Protein AF-A0A067ENV5-F1 (afdb_monomer)

Mean predicted aligned error: 4.83 Å

Structure (mmCIF, N/CA/C/O backbone):
data_AF-A0A067ENV5-F1
#
_entry.id   AF-A0A067ENV5-F1
#
loop_
_atom_site.group_PDB
_atom_site.id
_atom_site.type_symbol
_atom_site.label_atom_id
_atom_site.label_alt_id
_atom_site.label_comp_id
_atom_site.label_asym_id
_atom_site.label_entity_id
_atom_site.label_seq_id
_atom_site.pdbx_PDB_ins_code
_atom_site.Cartn_x
_atom_site.Cartn_y
_atom_site.Cartn_z
_atom_site.occupancy
_atom_site.B_iso_or_equiv
_atom_site.auth_seq_id
_atom_site.auth_comp_id
_atom_site.auth_asym_id
_atom_site.auth_atom_id
_atom_site.pdbx_PDB_model_num
ATOM 1 N N . VAL A 1 1 ? -13.509 -8.930 6.259 1.00 8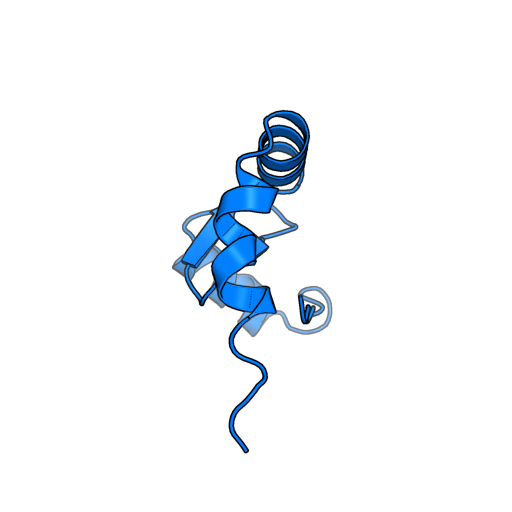4.75 1 VAL A N 1
ATOM 2 C CA . VAL A 1 1 ? -13.249 -8.134 5.037 1.00 84.75 1 VAL A CA 1
ATOM 3 C C . VAL A 1 1 ? -12.484 -9.034 4.086 1.00 84.75 1 VAL A C 1
ATOM 5 O O . VAL A 1 1 ? -11.419 -9.488 4.491 1.00 84.75 1 VAL A O 1
ATOM 8 N N . PRO A 1 2 ? -13.029 -9.383 2.913 1.00 86.56 2 PRO A N 1
ATOM 9 C CA . PRO A 1 2 ? -12.300 -10.174 1.925 1.00 86.56 2 PRO A CA 1
ATOM 10 C C . PRO A 1 2 ? -11.113 -9.370 1.375 1.00 86.56 2 PRO A C 1
ATOM 12 O O . PRO A 1 2 ? -11.233 -8.167 1.149 1.00 86.56 2 PRO A O 1
ATOM 15 N N . ILE A 1 3 ? -9.969 -10.028 1.181 1.00 91.50 3 ILE A N 1
ATOM 16 C CA . ILE A 1 3 ? -8.730 -9.417 0.678 1.00 91.50 3 ILE A CA 1
ATOM 17 C C . ILE A 1 3 ? -8.185 -10.301 -0.444 1.00 91.50 3 ILE A C 1
ATOM 19 O O . ILE A 1 3 ? -8.220 -11.526 -0.347 1.00 91.50 3 ILE A O 1
ATOM 23 N N . SER A 1 4 ? -7.676 -9.679 -1.505 1.00 94.44 4 SER A N 1
ATOM 24 C CA . SER A 1 4 ? -6.973 -10.357 -2.593 1.00 94.44 4 SER A CA 1
ATOM 25 C C . SER A 1 4 ? -5.657 -9.638 -2.870 1.00 94.44 4 SER A C 1
ATOM 27 O O . SER A 1 4 ? -5.585 -8.417 -2.748 1.00 94.44 4 SER A O 1
ATOM 29 N N . ALA A 1 5 ? -4.628 -10.394 -3.244 1.00 95.19 5 ALA A N 1
ATOM 30 C CA . ALA A 1 5 ? -3.319 -9.871 -3.616 1.00 95.19 5 ALA A CA 1
ATOM 31 C C . ALA A 1 5 ? -2.960 -10.301 -5.045 1.00 95.19 5 ALA A C 1
ATOM 33 O O . ALA A 1 5 ? -3.488 -11.288 -5.569 1.00 95.19 5 ALA A O 1
ATOM 34 N N . ARG A 1 6 ? -2.067 -9.547 -5.685 1.00 95.94 6 ARG A N 1
ATOM 35 C CA . ARG A 1 6 ? -1.470 -9.886 -6.982 1.00 95.94 6 ARG A CA 1
ATOM 36 C C . ARG A 1 6 ? 0.040 -9.705 -6.899 1.00 95.94 6 ARG A C 1
ATOM 38 O O . ARG A 1 6 ? 0.505 -8.708 -6.346 1.00 95.94 6 ARG A O 1
ATOM 45 N N . ASN A 1 7 ? 0.790 -10.669 -7.431 1.00 95.94 7 ASN A N 1
ATOM 46 C CA . ASN A 1 7 ? 2.246 -10.622 -7.440 1.00 95.94 7 ASN A CA 1
ATOM 47 C C . ASN A 1 7 ? 2.750 -9.832 -8.658 1.00 95.94 7 ASN A C 1
ATOM 49 O O . ASN A 1 7 ? 2.824 -10.352 -9.764 1.00 95.94 7 ASN A O 1
ATOM 53 N N . ILE A 1 8 ? 3.141 -8.577 -8.442 1.00 95.50 8 ILE A N 1
ATOM 54 C CA . ILE A 1 8 ? 3.672 -7.694 -9.497 1.00 95.50 8 ILE A CA 1
ATOM 55 C C . ILE A 1 8 ? 5.063 -8.102 -10.006 1.00 95.50 8 ILE A C 1
ATOM 57 O O . ILE A 1 8 ? 5.563 -7.509 -10.959 1.00 95.50 8 ILE A O 1
ATOM 61 N N . LEU A 1 9 ? 5.740 -9.044 -9.342 1.00 95.94 9 LEU A N 1
ATOM 62 C CA . LEU A 1 9 ? 7.050 -9.532 -9.782 1.00 95.94 9 LEU A CA 1
ATOM 63 C C . LEU A 1 9 ? 6.923 -10.589 -10.883 1.00 95.94 9 LEU A C 1
ATOM 65 O O . LEU A 1 9 ? 7.841 -10.729 -11.684 1.00 95.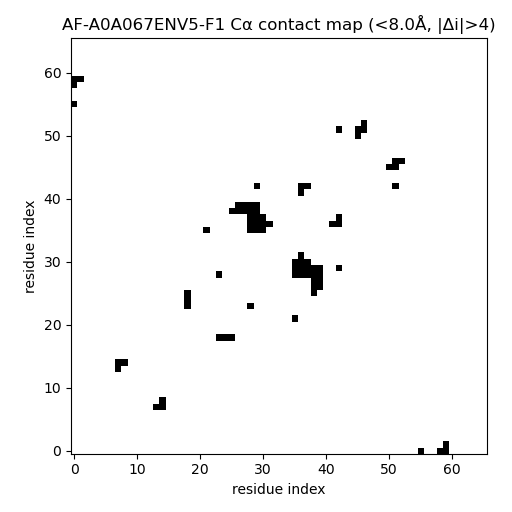94 9 LEU A O 1
ATOM 69 N N . GLU A 1 10 ? 5.794 -11.294 -10.932 1.00 97.44 10 GLU A N 1
ATOM 70 C CA . GLU A 1 10 ? 5.489 -12.306 -11.952 1.00 97.44 10 GLU A CA 1
ATOM 71 C C . GLU A 1 10 ? 4.792 -11.709 -13.182 1.00 97.44 10 GLU A C 1
ATOM 73 O O . GLU A 1 10 ? 4.772 -12.336 -14.236 1.00 97.44 10 GLU A O 1
ATOM 78 N N . ASP A 1 11 ? 4.265 -10.486 -13.065 1.00 96.81 11 ASP A N 1
ATOM 79 C CA . ASP A 1 11 ? 3.519 -9.804 -14.122 1.00 96.81 11 ASP A CA 1
ATOM 80 C C . ASP A 1 11 ? 4.063 -8.374 -14.360 1.00 96.81 11 ASP A C 1
ATOM 82 O O . ASP A 1 11 ? 3.687 -7.415 -13.666 1.00 96.81 11 ASP A O 1
ATOM 86 N N . PRO A 1 12 ? 4.980 -8.209 -15.335 1.00 96.00 12 PRO A N 1
ATOM 87 C CA . PRO A 1 12 ? 5.548 -6.910 -15.694 1.00 96.00 12 PRO A CA 1
ATOM 88 C C . PRO A 1 12 ? 4.525 -5.913 -16.258 1.00 96.00 12 PRO A C 1
ATOM 90 O O . PRO A 1 12 ? 4.701 -4.698 -16.093 1.00 96.00 12 PRO A O 1
ATOM 93 N N . GLU A 1 13 ? 3.471 -6.401 -16.918 1.00 96.69 13 GLU A N 1
ATOM 94 C CA . GLU A 1 13 ? 2.412 -5.566 -17.484 1.00 96.69 13 GLU A CA 1
ATOM 95 C C . GLU A 1 13 ? 1.562 -4.981 -16.357 1.00 96.69 13 GLU A C 1
ATOM 97 O O . GLU A 1 13 ? 1.431 -3.759 -16.262 1.00 96.69 13 GLU A O 1
ATOM 102 N N . LEU A 1 14 ? 1.114 -5.821 -15.418 1.00 95.06 14 LEU A N 1
ATOM 103 C CA . LEU A 1 14 ? 0.422 -5.388 -14.205 1.00 95.06 14 LEU A CA 1
ATOM 104 C C . LEU A 1 14 ? 1.248 -4.367 -13.421 1.00 95.06 14 LEU A C 1
ATOM 106 O O . LEU A 1 14 ? 0.722 -3.339 -12.993 1.00 95.06 14 LEU A O 1
ATOM 110 N N . LYS A 1 15 ? 2.551 -4.622 -13.244 1.00 95.19 15 LYS A N 1
ATOM 111 C CA . LYS A 1 15 ? 3.462 -3.705 -12.544 1.00 95.19 15 LYS A CA 1
ATOM 112 C C . LYS A 1 15 ? 3.499 -2.322 -13.192 1.00 95.19 15 LYS A C 1
ATOM 114 O O . LYS A 1 15 ? 3.568 -1.320 -12.480 1.00 95.19 15 LYS A O 1
ATOM 119 N N . SER A 1 16 ? 3.490 -2.266 -14.519 1.00 95.44 16 SER A N 1
ATOM 120 C CA . SER A 1 16 ? 3.544 -1.012 -15.273 1.00 95.44 16 SER A CA 1
ATOM 121 C C . SER A 1 16 ? 2.188 -0.303 -15.255 1.00 95.44 16 SER A C 1
ATOM 123 O O . SER A 1 16 ? 2.121 0.889 -14.954 1.00 95.44 16 SER A O 1
ATOM 125 N N . ALA A 1 17 ? 1.104 -1.051 -15.473 1.00 94.31 17 ALA A N 1
ATOM 126 C CA . ALA A 1 17 ? -0.264 -0.548 -15.476 1.00 94.31 17 ALA A CA 1
ATOM 127 C C . ALA A 1 17 ? -0.671 0.036 -14.116 1.00 94.31 17 ALA A C 1
ATOM 129 O O . ALA A 1 17 ? -1.195 1.146 -14.053 1.00 94.31 17 ALA A O 1
ATOM 130 N N . VAL A 1 18 ? -0.384 -0.664 -13.014 1.00 94.94 18 VAL A N 1
ATOM 131 C CA . VAL A 1 18 ? -0.794 -0.220 -11.674 1.00 94.94 18 VAL A CA 1
ATOM 132 C C . VAL A 1 18 ? -0.051 1.044 -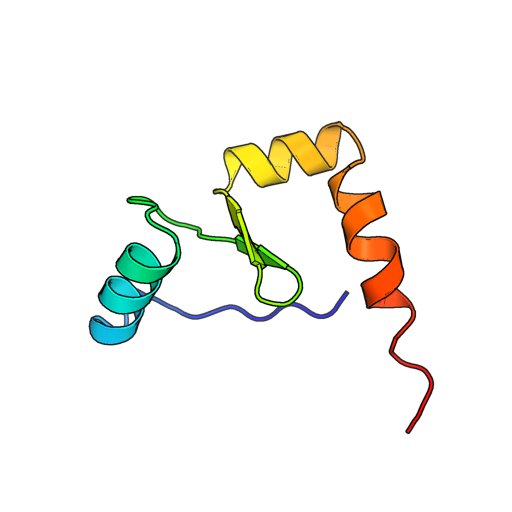11.235 1.00 94.94 18 VAL A C 1
ATOM 134 O O . VAL A 1 18 ? -0.666 1.925 -10.643 1.00 94.94 18 VAL A O 1
ATOM 137 N N . LYS A 1 19 ? 1.235 1.188 -11.597 1.00 94.31 19 LYS A N 1
ATOM 138 C CA . LYS A 1 19 ? 2.010 2.420 -11.368 1.00 94.31 19 LYS A CA 1
ATOM 139 C C . LYS A 1 19 ? 1.450 3.605 -12.145 1.00 94.31 19 LYS A C 1
ATOM 141 O O . LYS A 1 19 ? 1.365 4.700 -11.597 1.00 94.31 19 LYS A O 1
ATOM 146 N N . ALA A 1 20 ? 1.093 3.389 -13.411 1.00 94.50 20 ALA A N 1
ATOM 147 C CA . ALA A 1 20 ? 0.505 4.428 -14.249 1.00 94.50 20 ALA A CA 1
ATOM 148 C C . ALA A 1 20 ? -0.882 4.840 -13.733 1.00 94.50 20 ALA A C 1
ATOM 150 O O . ALA A 1 20 ? -1.180 6.025 -13.664 1.00 94.50 20 ALA A O 1
ATOM 151 N N . PHE A 1 21 ? -1.701 3.873 -13.311 1.00 94.25 21 PHE A N 1
ATOM 152 C CA . PHE A 1 21 ? -3.043 4.127 -12.791 1.00 94.25 21 PHE A CA 1
ATOM 153 C C . PHE A 1 21 ? -3.027 4.896 -11.462 1.00 94.25 21 PHE A C 1
ATOM 155 O O . PHE A 1 21 ? -3.702 5.915 -11.323 1.00 94.25 21 PHE A O 1
ATOM 162 N N . SER A 1 22 ? -2.245 4.436 -10.480 1.00 95.19 22 SER A N 1
ATOM 163 C CA . SER A 1 22 ? -2.180 5.072 -9.156 1.00 95.19 22 SER A CA 1
ATOM 164 C C . SER A 1 22 ? -1.374 6.369 -9.139 1.00 95.19 22 SER A C 1
ATOM 166 O O . SER A 1 22 ? -1.452 7.113 -8.164 1.00 95.19 22 SER A O 1
ATOM 168 N N . HIS A 1 23 ? -0.581 6.627 -10.187 1.00 94.62 23 HIS A N 1
ATOM 169 C CA . HIS A 1 23 ? 0.455 7.661 -10.203 1.00 94.62 23 HIS A CA 1
ATOM 170 C C . HIS A 1 23 ? 1.421 7.535 -9.008 1.00 94.62 23 HIS A C 1
ATOM 172 O O . HIS A 1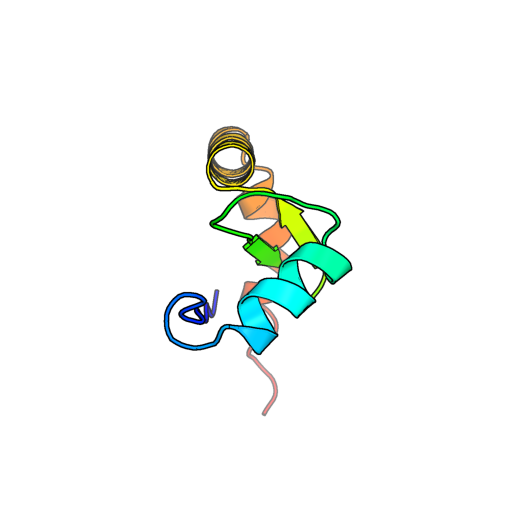 23 ? 1.983 8.524 -8.538 1.00 94.62 23 HIS A O 1
ATOM 178 N N . TRP A 1 24 ? 1.622 6.306 -8.511 1.00 94.25 24 TRP A N 1
ATOM 179 C CA . TRP A 1 24 ? 2.433 6.018 -7.333 1.00 94.25 24 TRP A CA 1
ATOM 180 C C . TRP A 1 24 ? 3.641 5.132 -7.683 1.00 94.25 24 TRP A C 1
ATOM 182 O O . TRP A 1 24 ? 3.481 4.074 -8.302 1.00 94.25 24 TRP A O 1
ATOM 192 N N . PRO A 1 25 ? 4.872 5.517 -7.292 1.00 90.62 25 PRO A N 1
ATOM 193 C CA . PRO A 1 25 ? 6.079 4.859 -7.795 1.00 90.62 25 PRO A CA 1
ATOM 194 C C . PRO A 1 25 ? 6.443 3.553 -7.069 1.00 90.62 25 PRO A C 1
ATOM 196 O O . PRO A 1 25 ? 7.174 2.730 -7.639 1.00 90.62 25 PRO A O 1
ATOM 199 N N . THR A 1 26 ? 5.965 3.357 -5.832 1.00 94.31 26 THR A N 1
ATOM 200 C CA . THR A 1 26 ? 6.402 2.278 -4.925 1.00 94.31 26 THR A CA 1
ATOM 201 C C . THR A 1 26 ? 5.328 1.216 -4.673 1.00 94.31 26 THR A C 1
ATOM 203 O O . THR A 1 26 ? 4.167 1.374 -5.048 1.00 94.31 26 THR A O 1
ATOM 206 N N . PHE A 1 27 ? 5.746 0.101 -4.067 1.00 95.00 27 PHE A N 1
ATOM 207 C CA . PHE A 1 27 ? 4.896 -1.014 -3.644 1.00 95.00 27 PHE A CA 1
ATOM 208 C C . PHE A 1 27 ? 5.133 -1.329 -2.159 1.00 95.00 27 PHE A C 1
ATOM 210 O O . PHE A 1 27 ? 6.244 -1.082 -1.681 1.00 95.00 27 PHE A O 1
ATOM 217 N N . PRO A 1 28 ? 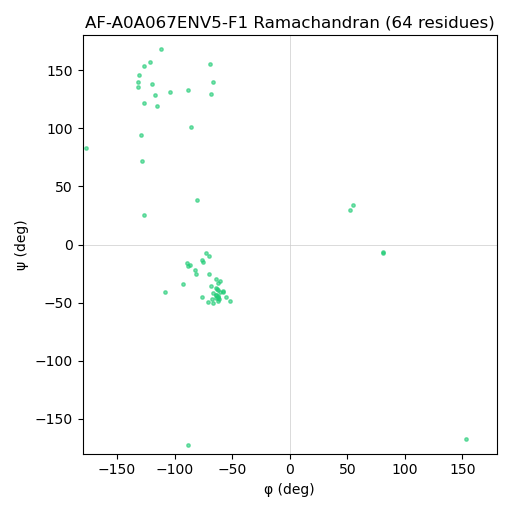4.149 -1.910 -1.442 1.00 95.94 28 PRO A N 1
ATOM 218 C CA . PRO A 1 28 ? 2.822 -2.337 -1.917 1.00 95.94 28 PRO A CA 1
ATOM 219 C C . PRO A 1 28 ? 1.896 -1.161 -2.270 1.00 95.94 28 PRO A C 1
ATOM 221 O O . PRO A 1 28 ? 2.078 -0.065 -1.755 1.00 95.94 28 PRO A O 1
ATOM 224 N N . GLN A 1 29 ? 0.914 -1.394 -3.149 1.00 97.31 29 GLN A N 1
ATOM 225 C CA . GLN A 1 29 ? -0.156 -0.438 -3.466 1.00 97.31 29 GLN A CA 1
ATOM 226 C C . GLN A 1 29 ? -1.489 -1.033 -3.027 1.00 97.31 29 GLN A C 1
ATOM 228 O O . GLN A 1 29 ? -1.866 -2.112 -3.485 1.00 97.31 29 GLN A O 1
ATOM 233 N N . ILE A 1 30 ? -2.174 -0.357 -2.108 1.00 96.81 30 ILE A N 1
ATOM 234 C CA . ILE A 1 30 ? -3.397 -0.860 -1.492 1.00 96.81 30 ILE A CA 1
ATOM 235 C C . ILE A 1 30 ? -4.596 -0.141 -2.097 1.00 96.81 30 ILE A C 1
ATOM 237 O O . ILE A 1 30 ? -4.635 1.089 -2.162 1.00 96.81 30 ILE A O 1
ATOM 241 N N . PHE A 1 31 ? -5.586 -0.933 -2.503 1.00 95.25 31 PHE A N 1
ATOM 242 C CA . PHE A 1 31 ? -6.836 -0.454 -3.072 1.00 95.25 31 PHE A CA 1
ATOM 243 C C . PHE A 1 31 ? -8.013 -0.903 -2.210 1.00 95.25 31 PHE A C 1
ATOM 245 O O . PHE A 1 31 ? -8.066 -2.050 -1.764 1.00 95.25 31 PHE A O 1
ATOM 252 N N . ILE A 1 32 ? -8.981 -0.015 -1.996 1.00 94.31 32 ILE A N 1
ATOM 253 C CA . ILE A 1 32 ? -10.228 -0.317 -1.285 1.00 94.31 32 ILE A CA 1
ATOM 254 C C . ILE A 1 32 ? -11.383 0.109 -2.185 1.00 94.31 32 ILE A C 1
ATOM 256 O O . ILE A 1 32 ? -11.471 1.273 -2.552 1.00 94.31 32 ILE A O 1
ATOM 260 N N . LYS A 1 33 ? -12.271 -0.831 -2.540 1.00 90.38 33 LYS A N 1
ATOM 261 C CA . LYS A 1 33 ? -13.373 -0.611 -3.504 1.00 90.38 33 LYS A CA 1
ATOM 262 C C . LYS A 1 33 ? -12.902 -0.082 -4.874 1.00 90.38 33 LYS A C 1
ATOM 264 O O . LYS A 1 33 ? -13.599 0.695 -5.510 1.00 90.38 33 LYS A O 1
ATOM 269 N N . GLY A 1 34 ? -11.717 -0.502 -5.318 1.00 90.00 34 GLY A N 1
ATOM 270 C CA . GLY A 1 34 ? -11.120 -0.050 -6.582 1.00 90.00 34 GLY A CA 1
ATOM 271 C C . GLY A 1 34 ? -10.414 1.308 -6.506 1.00 90.00 34 GLY A C 1
ATOM 272 O O . GLY A 1 34 ? -9.729 1.680 -7.452 1.00 90.00 34 GLY A O 1
ATOM 273 N N . GLU A 1 35 ? -10.505 2.020 -5.382 1.00 93.31 35 GLU A N 1
ATOM 274 C CA . GLU A 1 35 ? -9.805 3.289 -5.169 1.00 93.31 35 GLU A CA 1
ATOM 275 C C . GLU A 1 35 ? -8.410 3.045 -4.598 1.00 93.31 35 GLU A C 1
ATOM 277 O O . GLU A 1 35 ? -8.265 2.293 -3.629 1.00 93.31 35 GLU A O 1
ATOM 282 N N . PHE A 1 36 ? -7.395 3.702 -5.163 1.00 95.94 36 PHE A N 1
ATOM 283 C CA . PHE A 1 36 ? -6.045 3.705 -4.603 1.00 95.94 36 PHE A CA 1
ATOM 284 C C . PHE A 1 36 ? -6.020 4.477 -3.281 1.00 95.94 36 PHE A C 1
ATOM 286 O O . PHE A 1 36 ? -6.504 5.604 -3.212 1.00 95.94 36 PHE A O 1
ATOM 293 N N . IL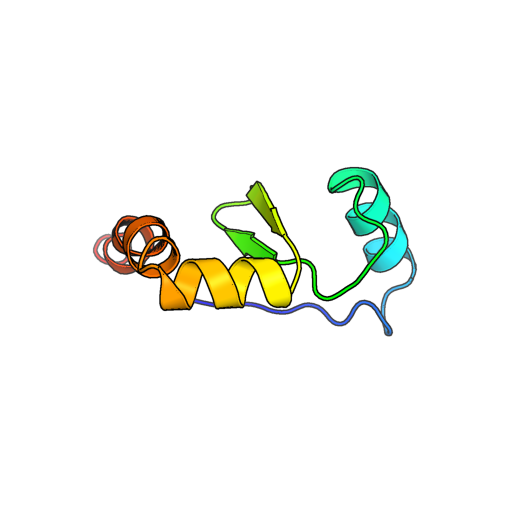E A 1 37 ? -5.453 3.868 -2.240 1.00 96.12 37 ILE A N 1
ATOM 294 C CA . ILE A 1 37 ? -5.393 4.454 -0.894 1.00 96.12 37 ILE A CA 1
ATOM 295 C C . ILE A 1 37 ? -3.979 4.894 -0.535 1.00 96.12 37 ILE A C 1
ATOM 297 O O . ILE A 1 37 ? -3.798 5.946 0.067 1.00 96.12 37 ILE A O 1
ATOM 301 N N . GLY A 1 38 ? -2.974 4.091 -0.886 1.00 96.69 38 GLY A N 1
ATOM 302 C CA . GLY A 1 38 ? -1.590 4.393 -0.545 1.00 96.69 38 GLY A CA 1
ATOM 303 C C . GLY A 1 38 ? -0.699 3.164 -0.422 1.00 96.69 38 GLY A C 1
ATOM 304 O O . GLY A 1 38 ? -1.063 2.054 -0.827 1.00 96.69 38 GLY A O 1
ATOM 305 N N . GLY A 1 39 ? 0.483 3.402 0.145 1.00 96.50 39 GLY A N 1
ATOM 306 C CA . GLY A 1 39 ? 1.465 2.388 0.511 1.00 96.50 39 GLY A CA 1
ATOM 307 C C . GLY A 1 39 ? 1.272 1.821 1.919 1.00 96.50 39 GLY A C 1
ATOM 308 O O . GLY A 1 39 ? 0.280 2.083 2.602 1.00 96.50 39 GLY A O 1
ATOM 309 N N . SER A 1 40 ? 2.237 1.011 2.358 1.00 96.06 40 SER A N 1
ATOM 310 C CA . SER A 1 40 ? 2.178 0.315 3.652 1.00 96.06 40 SER A CA 1
ATOM 311 C C . SER A 1 40 ? 2.140 1.262 4.855 1.00 96.06 40 SER A C 1
ATOM 313 O O . SER A 1 40 ? 1.453 0.983 5.833 1.00 96.06 40 SER A O 1
ATOM 315 N N . ASP A 1 41 ? 2.898 2.349 4.798 1.00 96.44 41 ASP A N 1
ATOM 316 C CA . ASP A 1 41 ? 2.996 3.386 5.824 1.00 96.44 41 ASP A CA 1
ATOM 317 C C . ASP A 1 41 ? 1.662 4.115 6.022 1.00 96.44 41 ASP A C 1
ATOM 319 O O . ASP A 1 41 ? 1.182 4.243 7.148 1.00 96.44 41 ASP A O 1
ATOM 323 N N . ILE A 1 42 ? 1.009 4.501 4.924 1.00 97.19 42 ILE A N 1
ATOM 324 C CA . ILE A 1 42 ? -0.302 5.161 4.949 1.00 97.19 42 ILE A CA 1
ATOM 325 C C . ILE A 1 42 ? -1.354 4.238 5.568 1.00 97.19 42 ILE A C 1
ATOM 327 O O . ILE A 1 42 ? -2.068 4.640 6.485 1.00 97.19 42 ILE A O 1
ATOM 331 N N . ILE A 1 43 ? -1.424 2.980 5.123 1.00 96.38 43 ILE A N 1
ATOM 332 C CA . ILE A 1 43 ? -2.392 2.013 5.658 1.00 96.38 43 ILE A CA 1
ATOM 333 C C . ILE A 1 43 ? -2.152 1.735 7.142 1.00 96.38 43 ILE A C 1
ATOM 335 O O . ILE A 1 43 ? -3.115 1.615 7.903 1.00 96.38 43 ILE A O 1
ATOM 339 N N . LEU A 1 44 ? -0.890 1.660 7.572 1.00 97.25 44 LEU A N 1
ATOM 340 C CA . LEU A 1 44 ? -0.558 1.476 8.980 1.00 97.25 44 LEU A CA 1
ATOM 341 C C . LEU A 1 44 ? -1.013 2.675 9.821 1.00 97.25 44 LEU A C 1
ATOM 343 O O . LEU A 1 44 ? -1.637 2.482 10.863 1.00 97.25 44 LEU A O 1
ATOM 347 N N . ASN A 1 45 ? -0.787 3.897 9.339 1.00 98.19 45 ASN A N 1
ATOM 348 C CA . ASN A 1 45 ? -1.251 5.113 10.007 1.00 98.19 45 ASN A CA 1
ATOM 349 C C . ASN A 1 45 ? -2.784 5.160 10.092 1.00 98.19 45 ASN A C 1
ATOM 351 O O . ASN A 1 45 ? -3.330 5.419 11.163 1.00 98.19 45 ASN A O 1
ATOM 355 N N . MET A 1 46 ? -3.490 4.828 9.006 1.00 97.50 46 MET A N 1
ATOM 356 C CA . MET A 1 46 ? -4.957 4.737 8.999 1.00 97.50 46 MET A CA 1
ATOM 357 C C . MET A 1 46 ? -5.477 3.653 9.953 1.00 97.50 46 MET A C 1
ATOM 359 O O . MET A 1 46 ? -6.566 3.774 10.515 1.00 97.50 46 MET A O 1
ATOM 363 N N . HIS A 1 47 ? -4.733 2.559 10.131 1.00 96.31 47 HIS A N 1
ATOM 364 C CA . HIS A 1 47 ? -5.083 1.537 11.111 1.00 96.31 47 HIS A CA 1
ATOM 365 C C . HIS A 1 47 ? -4.951 2.070 12.540 1.00 96.31 47 HIS A C 1
ATOM 367 O O . HIS A 1 47 ? -5.880 1.911 13.332 1.00 96.31 47 HIS A O 1
ATOM 373 N N . GLN A 1 48 ? -3.835 2.735 12.844 1.00 97.56 48 GLN A N 1
ATOM 374 C CA . GLN A 1 48 ? -3.563 3.320 14.157 1.00 97.56 48 GLN A CA 1
ATOM 375 C C . GLN A 1 48 ? -4.554 4.434 14.518 1.00 97.56 48 GLN A C 1
ATOM 377 O O . GLN A 1 48 ? -4.981 4.516 15.667 1.00 97.56 48 GLN A O 1
ATOM 382 N N . SER A 1 49 ? -4.967 5.251 13.546 1.00 97.81 49 SER A N 1
ATOM 383 C CA . SER A 1 49 ? -5.972 6.303 13.746 1.00 97.81 49 SER A CA 1
ATOM 384 C C . SER A 1 49 ? -7.409 5.773 13.839 1.00 97.81 49 SER A C 1
ATOM 386 O O . SER A 1 49 ? -8.315 6.508 14.224 1.00 97.81 49 SER A O 1
ATOM 388 N N . GLY A 1 50 ? -7.645 4.509 13.473 1.00 96.44 50 GLY A N 1
ATOM 389 C CA . GLY A 1 50 ? -8.979 3.914 13.369 1.00 96.44 50 GLY A CA 1
ATOM 390 C C . GLY A 1 50 ? -9.721 4.242 12.066 1.00 96.44 50 GLY A C 1
ATOM 391 O O . GLY A 1 50 ? -10.744 3.617 11.783 1.00 96.44 50 GLY A O 1
ATOM 392 N N . GLU A 1 51 ? -9.195 5.134 11.226 1.00 96.19 51 GLU A N 1
ATOM 393 C CA . GLU A 1 51 ? -9.782 5.515 9.935 1.00 96.19 51 GLU A CA 1
ATOM 394 C C . GLU A 1 51 ? -9.960 4.312 8.999 1.00 96.19 51 GLU A C 1
ATOM 396 O O . GLU A 1 51 ? -11.001 4.151 8.359 1.00 96.19 51 GLU A O 1
ATOM 401 N N . LEU A 1 52 ? -8.979 3.404 8.970 1.00 95.12 52 LEU A N 1
ATOM 402 C CA . LEU A 1 52 ? -9.059 2.185 8.167 1.00 95.12 52 LEU A CA 1
ATOM 403 C C . LEU A 1 52 ? -10.251 1.324 8.592 1.00 95.12 52 LEU A C 1
ATOM 405 O O . LEU A 1 52 ? -10.961 0.779 7.748 1.00 95.12 52 LEU A O 1
ATOM 409 N N . LYS A 1 53 ? -10.500 1.213 9.903 1.00 94.00 53 LYS A N 1
ATOM 410 C CA . LYS A 1 53 ? -11.632 0.447 10.433 1.00 94.00 53 LYS A CA 1
ATOM 411 C C . LYS A 1 53 ? -12.949 1.045 9.951 1.00 94.00 53 LYS A C 1
ATOM 413 O O . LYS A 1 53 ? -13.804 0.294 9.489 1.00 94.00 53 LYS A O 1
ATOM 418 N N . GLU A 1 54 ? -13.089 2.369 10.002 1.00 93.19 54 GLU A N 1
ATOM 419 C CA . GLU A 1 54 ? -14.271 3.069 9.490 1.00 93.19 54 GLU A CA 1
ATOM 420 C C . GLU A 1 54 ? -14.456 2.848 7.983 1.00 93.19 54 GLU A C 1
ATOM 422 O O . GLU A 1 54 ? -15.541 2.445 7.557 1.00 93.19 54 GLU A O 1
ATOM 427 N N . LYS A 1 55 ? -13.390 2.984 7.179 1.00 91.56 55 LYS A N 1
ATOM 428 C C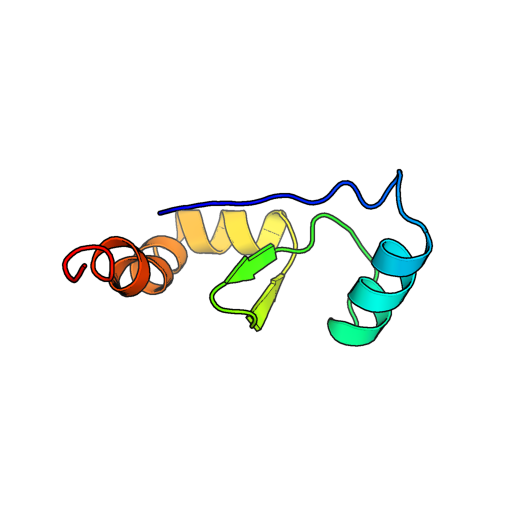A . LYS A 1 55 ? -13.452 2.769 5.719 1.00 91.56 55 LYS A CA 1
ATOM 429 C C . LYS A 1 55 ? -13.870 1.339 5.355 1.00 91.56 55 LYS A C 1
ATOM 431 O O . LYS A 1 55 ? -14.540 1.122 4.344 1.00 91.56 55 LYS A O 1
ATOM 436 N N . LEU A 1 56 ? -13.516 0.356 6.186 1.00 92.62 56 LEU A N 1
ATOM 437 C CA . LEU A 1 56 ? -13.829 -1.058 5.971 1.00 92.62 56 LEU A CA 1
ATOM 438 C C . LEU A 1 56 ? -15.199 -1.507 6.514 1.00 92.62 56 LEU A C 1
ATOM 440 O O . LEU A 1 56 ? -15.688 -2.555 6.078 1.00 92.62 56 LEU A O 1
ATOM 444 N N . LYS A 1 57 ? -15.849 -0.752 7.415 1.00 90.06 57 LYS A N 1
ATOM 445 C CA . LYS A 1 57 ? -17.137 -1.145 8.034 1.00 90.06 57 LYS A CA 1
ATOM 446 C C . LYS A 1 57 ? -18.198 -1.531 7.002 1.00 90.06 57 LYS A C 1
ATOM 448 O O . LYS A 1 57 ? -18.774 -2.610 7.099 1.00 90.06 57 LYS A O 1
ATOM 453 N N . GLY A 1 58 ? -18.396 -0.698 5.979 1.00 78.69 58 GLY A N 1
ATOM 454 C CA . GLY A 1 58 ? -19.400 -0.932 4.932 1.00 78.69 58 GLY A CA 1
ATOM 455 C C . GLY A 1 58 ? -19.060 -2.055 3.943 1.00 78.69 58 GLY A C 1
ATOM 456 O O . GLY A 1 58 ? -19.878 -2.386 3.094 1.00 78.69 58 GLY A O 1
ATOM 457 N N . ILE A 1 59 ? -17.853 -2.627 4.009 1.00 84.00 59 ILE A N 1
ATOM 458 C CA . ILE A 1 59 ? -17.424 -3.744 3.150 1.00 84.00 59 ILE A CA 1
ATOM 459 C C . ILE A 1 59 ? -17.698 -5.079 3.844 1.00 84.00 59 ILE A C 1
ATOM 461 O O . ILE A 1 59 ? -18.035 -6.061 3.191 1.00 84.00 59 ILE A O 1
ATOM 465 N N . ALA A 1 60 ? -17.586 -5.122 5.174 1.00 69.50 60 ALA A N 1
ATOM 466 C CA . ALA A 1 60 ? -17.865 -6.325 5.952 1.00 69.50 60 ALA A CA 1
ATOM 467 C C . ALA A 1 60 ? -19.362 -6.691 5.980 1.00 69.50 60 ALA A C 1
ATOM 469 O O . ALA A 1 60 ? -19.691 -7.860 6.155 1.00 69.50 60 ALA A O 1
ATOM 470 N N . SER A 1 61 ? -20.256 -5.713 5.800 1.00 61.91 61 SER A N 1
ATOM 471 C CA . SER A 1 61 ? -21.713 -5.893 5.853 1.00 61.91 61 SER A CA 1
ATOM 472 C C . SER A 1 61 ? -22.365 -6.285 4.518 1.00 61.91 61 SER A C 1
ATOM 474 O O . SER A 1 61 ? -23.456 -6.848 4.538 1.00 61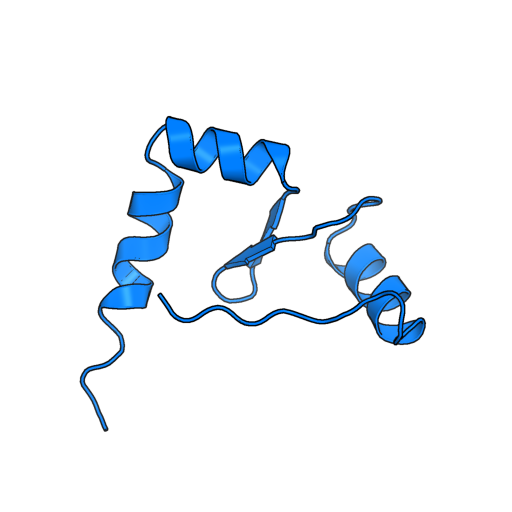.91 61 SER A O 1
ATOM 476 N N . ASN A 1 62 ? -21.708 -6.074 3.371 1.00 57.28 62 ASN A N 1
ATOM 477 C CA . ASN A 1 62 ? -22.231 -6.401 2.029 1.00 57.28 62 ASN A CA 1
ATO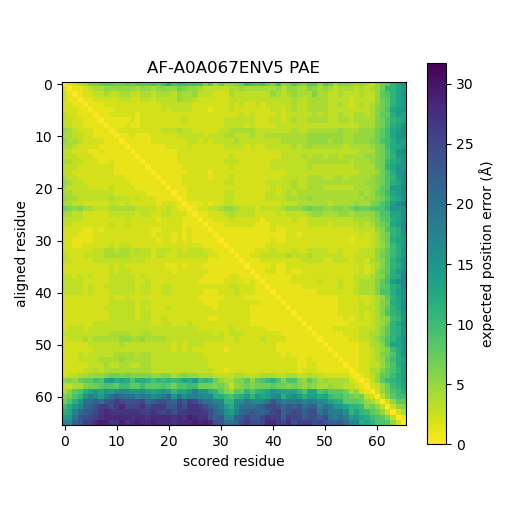M 478 C C . ASN A 1 62 ? -22.079 -7.894 1.650 1.00 57.28 62 ASN A C 1
ATOM 480 O O . ASN A 1 62 ? -21.756 -8.237 0.516 1.00 57.28 62 ASN A O 1
ATOM 484 N N . GLN A 1 63 ? -22.271 -8.799 2.610 1.00 54.91 63 GLN A N 1
ATOM 485 C CA . GLN A 1 63 ? -22.171 -10.256 2.417 1.00 54.91 63 GLN A CA 1
ATOM 486 C C . GLN A 1 63 ? -23.432 -11.001 2.898 1.00 54.91 63 GLN A C 1
ATOM 488 O O . GLN A 1 63 ? -23.365 -12.169 3.265 1.00 54.91 63 GLN A O 1
ATOM 493 N N . LYS A 1 64 ? -24.596 -10.336 2.917 1.00 45.38 64 LYS A N 1
ATOM 494 C CA . LYS A 1 64 ? -25.906 -10.977 3.136 1.00 45.38 64 LYS A CA 1
ATOM 495 C C . LYS A 1 64 ? -26.893 -10.580 2.037 1.00 45.38 64 LYS A C 1
ATOM 497 O O . LYS A 1 64 ? -27.803 -9.800 2.289 1.00 45.38 64 LYS A O 1
ATOM 502 N N . SER A 1 65 ? -26.682 -11.103 0.838 1.00 44.03 65 SER A N 1
ATOM 503 C CA . SER A 1 65 ? -27.705 -11.252 -0.205 1.00 44.03 65 SER A CA 1
ATOM 504 C C . SER A 1 65 ? -27.055 -11.965 -1.387 1.00 44.03 65 SER A C 1
ATOM 506 O O . SER A 1 65 ? -26.473 -11.302 -2.241 1.00 44.03 65 SER A O 1
ATOM 508 N N . ASP A 1 66 ? -27.008 -13.293 -1.299 1.00 40.19 66 ASP A N 1
ATOM 509 C CA . ASP A 1 66 ? -27.329 -14.271 -2.351 1.00 40.19 66 ASP A CA 1
ATOM 510 C C . ASP A 1 66 ? -27.320 -15.672 -1.716 1.00 40.19 66 ASP A C 1
ATOM 512 O O . ASP A 1 66 ? -26.373 -15.971 -0.947 1.00 40.19 66 ASP A O 1
#

InterPro domains:
  IPR002109 Glutaredoxin [PF00462] (1-37)
  IPR004480 Monothiol glutaredoxin-related [PTHR10293] (1-63)
  IPR036249 Thioredoxin-like superfamily [SSF52833] (2-59)

pLDDT: mean 89.99, std 13.46, range [40.19, 98.19]

Solvent-accessible surface area (backbone atoms only — not comparable to full-atom values): 4294 Å² total; per-residue (Å²): 113,94,82,87,86,80,68,51,86,84,31,68,65,59,43,50,50,53,30,64,72,64,73,42,97,70,79,60,75,45,63,59,96,84,40,78,74,41,40,65,68,54,52,50,49,29,49,76,72,42,54,44,57,62,73,42,52,76,59,57,65,76,76,82,85,132

Organism: Citrus sinensis (NCBI:txid2711)

Radius of gyration: 13.62 Å; Cα contacts (8 Å, |Δi|>4): 40; chains: 1; bounding box: 35×22×32 Å

Nearest PDB structures (foldseek):
  2wul-assembly1_D  TM=9.413E-01  e=5.781E-05  Homo sapiens
  2yan-assembly2_B  TM=9.282E-01  e=1.773E-04  Homo sapiens
  2wci-assembly1_A  TM=8.573E-01  e=2.347E-04  Escherichia coli
  1wik-assembly1_A  TM=8.205E-01  e=1.096E-03  Mus musculus

Foldseek 3Di:
DDDDDDDCVVPVPCVVVVCVVLVPDDDDFDDDPNHTQDHPVRCVVCVVVCVNVVSCPVVVPPPPDD

Secondary structure (DSSP, 8-state):
-------TTT-HHHHHHHHHHHT--SS--EEETTEEEE-HHHHHHHHHHSHHHHHHHHHHS-----

Sequence (66 aa):
VPISARNILEDPELKSAVKAFSHWPTFPQIFIKGEFIGGSDIILNMHQSGELKEKLKGIASNQKSD